Protein AF-A0A3A5VSU9-F1 (afdb_monomer_lite)

pLDDT: mean 84.57, std 18.32, range [30.72, 96.31]

Sequence (63 aa):
MVANSESTTTDTIELSLSWSEGGVAKEGIVVIELYPDDAPVHAENFKQLVSQGKYDGTKFHRV

Secondary structure (DSSP, 8-state):
--------S--EEEEEEEEEETTEEEEEEEEEE--TTT-HHHHHHHHHHHHTTTTTT---S--

Structure (mmCIF, N/CA/C/O backbone):
data_AF-A0A3A5VSU9-F1
#
_entry.id   AF-A0A3A5VSU9-F1
#
loop_
_atom_site.group_PDB
_atom_site.id
_atom_site.type_symbol
_atom_site.label_atom_id
_atom_site.label_alt_id
_atom_site.label_comp_id
_atom_site.label_asym_id
_atom_site.label_entity_id
_atom_site.label_seq_id
_atom_site.pdbx_PDB_ins_code
_atom_site.Cartn_x
_atom_site.Cartn_y
_atom_site.Cartn_z
_atom_site.occupancy
_atom_site.B_iso_or_equiv
_atom_site.auth_seq_id
_atom_site.auth_comp_id
_atom_site.auth_asym_id
_atom_site.auth_atom_id
_atom_site.pdbx_PDB_model_num
ATOM 1 N N . MET A 1 1 ? -0.758 13.952 21.985 1.00 39.47 1 MET A N 1
ATOM 2 C CA . MET A 1 1 ? -0.567 13.305 20.670 1.00 39.47 1 MET A CA 1
ATOM 3 C C . MET A 1 1 ? -1.815 13.598 19.862 1.00 39.47 1 MET A C 1
ATOM 5 O O . MET A 1 1 ? -2.896 13.280 20.334 1.00 39.47 1 MET A O 1
ATOM 9 N N . VAL A 1 2 ? -1.688 14.327 18.755 1.00 30.72 2 VAL A N 1
ATOM 10 C CA . VAL A 1 2 ? -2.831 14.702 17.912 1.00 30.72 2 VAL A CA 1
ATOM 11 C C . VAL A 1 2 ? -3.220 13.475 17.090 1.00 30.72 2 VAL A C 1
ATOM 13 O O . VAL A 1 2 ? -2.413 12.987 16.303 1.00 30.72 2 VAL A O 1
ATOM 16 N N . ALA A 1 3 ? -4.423 12.956 17.322 1.00 40.94 3 ALA A N 1
ATOM 17 C CA . ALA A 1 3 ? -5.039 11.935 16.488 1.00 40.94 3 ALA A CA 1
ATOM 18 C C . ALA A 1 3 ? -5.647 12.628 15.264 1.00 40.94 3 ALA A C 1
ATOM 20 O O . ALA A 1 3 ? -6.814 12.998 15.271 1.00 40.94 3 ALA A O 1
ATOM 21 N N . ASN A 1 4 ? -4.830 12.843 14.235 1.00 41.34 4 ASN A N 1
ATOM 22 C CA . ASN A 1 4 ? -5.337 13.132 12.903 1.00 41.34 4 ASN A CA 1
ATOM 23 C C . ASN A 1 4 ? -5.273 11.842 12.091 1.00 41.34 4 ASN A C 1
ATOM 25 O O . ASN A 1 4 ? -4.196 11.363 11.753 1.00 41.34 4 ASN A O 1
ATOM 29 N N . SER A 1 5 ? -6.429 11.307 11.742 1.00 40.56 5 SER A N 1
ATOM 30 C CA . SER A 1 5 ? -6.821 11.289 10.335 1.00 40.56 5 SER A CA 1
ATOM 31 C C . SER A 1 5 ? -8.304 10.974 10.302 1.00 40.56 5 SER A C 1
ATOM 33 O O . SER A 1 5 ? -8.755 9.956 10.822 1.00 40.56 5 SER A O 1
ATOM 35 N N . GLU A 1 6 ? -9.073 11.922 9.781 1.00 38.53 6 GLU A N 1
ATOM 36 C CA . GLU A 1 6 ? -10.469 11.690 9.458 1.00 38.53 6 GLU A CA 1
ATOM 37 C C . GLU A 1 6 ? -10.553 10.425 8.606 1.00 38.53 6 GLU A C 1
ATOM 39 O O . GLU A 1 6 ? -9.689 10.202 7.754 1.00 38.53 6 GLU A O 1
ATOM 44 N N . SER A 1 7 ? -11.555 9.581 8.859 1.00 41.62 7 SER A N 1
ATOM 45 C CA . SER A 1 7 ? -11.877 8.508 7.924 1.00 41.62 7 SER A CA 1
ATOM 46 C C . SER A 1 7 ? -12.107 9.167 6.575 1.00 41.62 7 SER A C 1
ATOM 48 O O . SER A 1 7 ? -13.124 9.821 6.368 1.00 41.62 7 SER A O 1
ATOM 50 N N . THR A 1 8 ? -11.142 9.047 5.670 1.00 43.22 8 THR A N 1
ATOM 51 C CA . THR A 1 8 ? -11.363 9.357 4.270 1.00 43.22 8 THR A CA 1
ATOM 52 C C . THR A 1 8 ? -12.461 8.400 3.835 1.00 43.22 8 THR A C 1
ATOM 54 O O . THR A 1 8 ? -12.233 7.193 3.783 1.00 43.22 8 THR A O 1
ATOM 57 N N . THR A 1 9 ? -13.665 8.929 3.615 1.00 55.41 9 THR A N 1
ATOM 58 C CA . THR A 1 9 ? -14.912 8.244 3.213 1.00 55.41 9 THR A CA 1
ATOM 59 C C . THR A 1 9 ? -14.817 7.592 1.828 1.00 55.41 9 THR A C 1
ATOM 61 O O . THR A 1 9 ? -15.807 7.442 1.121 1.00 55.41 9 THR A O 1
ATOM 64 N N . THR A 1 10 ? -13.614 7.232 1.407 1.00 62.47 10 THR A N 1
ATOM 65 C CA . THR A 1 10 ? -13.355 6.592 0.138 1.00 62.47 10 THR A CA 1
ATOM 66 C C . THR A 1 10 ? -12.593 5.322 0.448 1.00 62.47 10 THR A C 1
ATOM 68 O O . THR A 1 10 ? -11.426 5.354 0.836 1.00 62.47 10 THR A O 1
ATOM 71 N N . ASP A 1 11 ? -13.247 4.186 0.248 1.00 84.88 11 ASP A N 1
ATOM 72 C CA . ASP A 1 11 ? -12.610 2.872 0.266 1.00 84.88 11 ASP A CA 1
ATOM 73 C C . ASP A 1 11 ? -11.776 2.639 -1.002 1.00 84.88 11 ASP A C 1
ATOM 75 O O . ASP A 1 11 ? -11.570 1.516 -1.435 1.00 84.88 11 ASP A O 1
ATOM 79 N N . THR A 1 12 ? -11.267 3.708 -1.610 1.00 89.88 12 THR A N 1
ATOM 80 C CA . THR A 1 12 ? -10.466 3.681 -2.825 1.00 89.88 12 THR A CA 1
ATOM 81 C C . THR A 1 12 ? -9.069 4.200 -2.522 1.00 89.88 12 THR A C 1
ATOM 83 O O . THR A 1 12 ? -8.906 5.272 -1.941 1.00 89.88 12 THR A O 1
ATOM 86 N N . ILE A 1 13 ? -8.061 3.440 -2.938 1.00 89.75 13 ILE A N 1
ATOM 87 C CA . I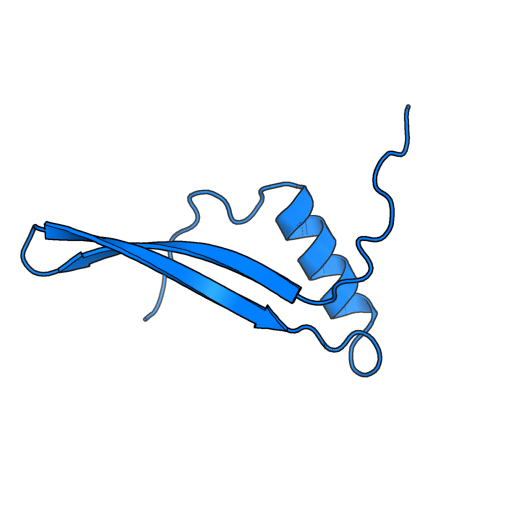LE A 1 13 ? -6.643 3.740 -2.773 1.00 89.75 13 ILE A CA 1
ATOM 88 C C . ILE A 1 13 ? -5.996 3.847 -4.151 1.00 89.75 13 ILE A C 1
ATOM 90 O O . ILE A 1 13 ? -6.126 2.946 -4.977 1.00 89.75 13 ILE A O 1
ATOM 94 N N . GLU A 1 14 ? -5.258 4.927 -4.381 1.00 91.19 14 GLU A N 1
ATOM 95 C CA . GLU A 1 14 ? -4.433 5.098 -5.575 1.00 91.19 14 GLU A CA 1
ATOM 96 C C . GLU A 1 14 ? -2.993 4.665 -5.285 1.00 91.19 14 GLU A C 1
ATOM 98 O O . GLU A 1 14 ? -2.343 5.176 -4.374 1.00 91.19 14 GLU A O 1
ATOM 103 N N . LEU A 1 15 ? -2.480 3.722 -6.071 1.00 91.38 15 LEU A N 1
ATOM 104 C CA . LEU A 1 15 ? -1.086 3.297 -6.050 1.00 91.38 15 LEU A CA 1
ATOM 105 C C . LEU A 1 15 ? -0.373 3.833 -7.288 1.00 91.38 15 LEU A C 1
ATOM 107 O O . LEU A 1 15 ? -0.703 3.460 -8.414 1.00 91.38 15 LEU A O 1
ATOM 111 N N . SER A 1 16 ? 0.637 4.674 -7.075 1.00 92.69 16 SER A N 1
ATOM 112 C CA . SER A 1 16 ? 1.554 5.086 -8.137 1.00 92.69 16 SER A CA 1
ATOM 113 C C . SER A 1 16 ? 2.615 4.010 -8.348 1.00 92.69 16 SER A C 1
ATOM 115 O O . SER A 1 16 ? 3.335 3.634 -7.421 1.00 92.69 16 SER A O 1
ATOM 117 N N . LEU A 1 17 ? 2.701 3.496 -9.570 1.00 92.69 17 LEU A N 1
ATOM 118 C CA . LEU A 1 17 ? 3.644 2.467 -9.978 1.00 92.69 17 LEU A CA 1
ATOM 119 C C . LEU A 1 17 ? 4.633 3.033 -10.981 1.00 92.69 17 LEU A C 1
ATOM 121 O O . LEU A 1 17 ? 4.253 3.760 -11.895 1.00 92.69 17 LEU A O 1
ATOM 125 N N . SER A 1 18 ? 5.888 2.611 -10.864 1.00 93.38 18 SER A N 1
ATOM 126 C CA . SER A 1 18 ? 6.913 2.841 -11.874 1.00 93.38 18 SER A CA 1
ATOM 127 C C . SER A 1 18 ? 7.544 1.522 -12.308 1.00 93.38 18 SER A C 1
ATOM 129 O O . SER A 1 18 ? 7.753 0.608 -11.507 1.00 93.38 18 SER A O 1
ATOM 131 N N . TRP A 1 19 ? 7.827 1.398 -13.601 1.00 94.06 19 TRP A N 1
ATOM 132 C CA . TRP A 1 19 ? 8.522 0.245 -14.170 1.00 94.06 19 TRP A CA 1
ATOM 133 C C . TRP A 1 19 ? 9.410 0.671 -15.337 1.00 94.06 19 TRP A C 1
ATOM 135 O O . TRP A 1 19 ? 9.345 1.801 -15.816 1.00 94.06 19 TRP A O 1
ATOM 145 N N . SER A 1 20 ? 10.284 -0.224 -15.792 1.00 94.06 20 SER A N 1
ATOM 146 C CA . SER A 1 20 ? 11.115 0.011 -16.973 1.00 94.06 20 SER A CA 1
ATOM 147 C C . SER A 1 20 ? 10.829 -1.038 -18.033 1.00 94.06 20 SER A C 1
ATOM 149 O O . SER A 1 20 ? 10.867 -2.234 -17.757 1.00 94.06 20 SER A O 1
ATOM 151 N N . GLU A 1 21 ? 10.574 -0.586 -1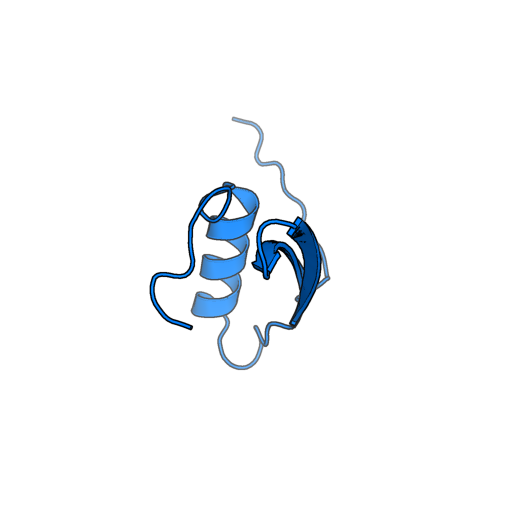9.253 1.00 93.62 21 GLU A N 1
ATOM 152 C CA . GLU A 1 21 ? 10.337 -1.437 -20.416 1.00 93.62 21 GLU A CA 1
ATOM 153 C C . GLU A 1 21 ? 11.322 -1.027 -21.511 1.00 93.62 21 GLU A C 1
ATOM 155 O O . GLU A 1 21 ? 11.364 0.135 -21.912 1.00 93.62 21 GLU A O 1
ATOM 160 N N . GLY A 1 22 ? 12.186 -1.951 -21.944 1.00 92.88 22 GLY A N 1
ATOM 161 C CA . GLY A 1 22 ? 13.201 -1.661 -22.966 1.00 92.88 22 GLY A CA 1
ATOM 162 C C . GLY A 1 22 ? 14.201 -0.556 -22.587 1.00 92.88 22 GLY A C 1
ATOM 163 O O . GLY A 1 22 ? 14.725 0.112 -23.471 1.00 92.88 22 GLY A O 1
ATOM 164 N N . GLY A 1 23 ? 14.448 -0.329 -21.291 1.00 92.94 23 GLY A N 1
ATOM 165 C CA . GLY A 1 23 ? 15.335 0.738 -20.801 1.00 92.94 23 GLY A CA 1
ATOM 166 C C . GLY A 1 23 ? 14.677 2.117 -20.673 1.00 92.94 23 GLY A C 1
ATOM 167 O O . GLY A 1 23 ? 15.349 3.073 -20.294 1.00 92.94 23 GLY A O 1
ATOM 168 N N . VAL A 1 24 ? 13.373 2.227 -20.942 1.00 95.94 24 VAL A N 1
ATOM 169 C CA . VAL A 1 24 ? 12.596 3.461 -20.770 1.00 95.94 24 VAL A CA 1
ATOM 170 C C . VAL A 1 24 ? 11.781 3.375 -19.481 1.00 95.94 24 VAL A C 1
ATOM 172 O O . VAL A 1 24 ? 11.065 2.394 -19.271 1.00 95.94 24 VAL A O 1
ATOM 175 N N . ALA A 1 25 ? 11.883 4.393 -18.623 1.00 95.19 25 ALA A N 1
ATOM 176 C CA . ALA A 1 25 ? 11.071 4.507 -17.414 1.00 95.19 25 ALA A CA 1
ATOM 177 C C . ALA A 1 25 ? 9.621 4.869 -17.765 1.00 95.19 25 ALA A C 1
ATOM 179 O O . ALA A 1 25 ? 9.370 5.753 -18.586 1.00 95.19 25 ALA A O 1
ATOM 180 N N . LYS A 1 26 ? 8.677 4.174 -17.138 1.00 96.31 26 LYS A N 1
ATOM 181 C CA . LYS A 1 26 ? 7.235 4.369 -17.269 1.00 96.31 26 LYS A CA 1
ATOM 182 C C . LYS A 1 26 ? 6.607 4.485 -15.890 1.00 96.31 26 LYS A C 1
ATOM 184 O O . LYS A 1 26 ? 7.123 3.924 -14.923 1.00 96.31 26 LYS A O 1
ATOM 189 N N . GLU A 1 27 ? 5.482 5.184 -15.836 1.00 95.62 27 GLU A N 1
ATOM 190 C CA . GLU A 1 27 ? 4.691 5.392 -14.628 1.00 95.62 27 GLU A CA 1
ATOM 191 C C . GLU A 1 27 ? 3.207 5.163 -14.927 1.00 95.62 27 GLU A C 1
ATOM 193 O O . GLU A 1 27 ? 2.760 5.299 -16.070 1.00 95.62 27 GLU A O 1
ATOM 198 N N . GLY A 1 28 ? 2.441 4.802 -13.904 1.00 93.94 28 GLY A N 1
ATOM 199 C CA . GLY A 1 28 ? 1.005 4.586 -14.011 1.00 93.94 28 GLY A CA 1
ATOM 200 C C . GLY A 1 28 ? 0.333 4.560 -12.646 1.00 93.94 28 GLY A C 1
ATOM 201 O O . GLY A 1 28 ? 0.970 4.260 -11.640 1.00 93.94 28 GLY A O 1
ATOM 202 N N . ILE A 1 29 ? -0.961 4.872 -12.620 1.00 93.38 29 ILE A N 1
ATOM 203 C CA . ILE A 1 29 ? -1.775 4.850 -11.403 1.00 93.38 29 ILE A CA 1
ATOM 20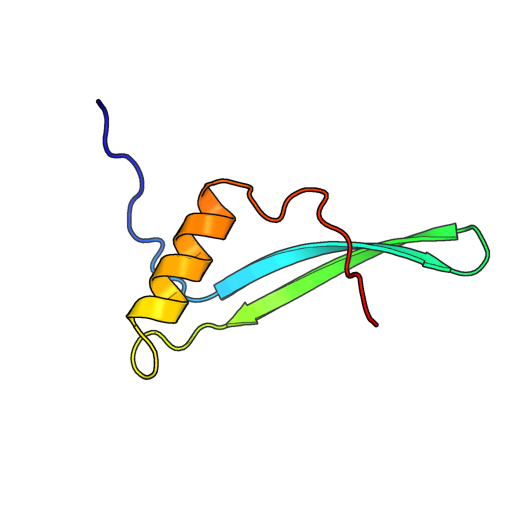4 C C . ILE A 1 29 ? -2.683 3.626 -11.453 1.00 93.38 29 ILE A C 1
ATOM 206 O O . ILE A 1 29 ? -3.387 3.403 -12.437 1.00 93.38 29 ILE A O 1
ATOM 210 N N . VAL A 1 30 ? -2.668 2.845 -10.379 1.00 90.81 30 VAL A N 1
ATOM 211 C CA . VAL A 1 30 ? -3.602 1.745 -10.148 1.00 90.81 30 VAL A CA 1
ATOM 212 C C . VAL A 1 30 ? -4.563 2.160 -9.051 1.00 90.81 30 VAL A C 1
ATOM 214 O O . VAL A 1 30 ? -4.145 2.531 -7.960 1.00 90.81 30 VAL A O 1
ATOM 217 N N . VAL A 1 31 ? -5.854 2.071 -9.342 1.00 91.44 31 VAL A N 1
ATOM 218 C CA . VAL A 1 31 ? -6.920 2.382 -8.393 1.00 91.44 31 VAL A CA 1
ATOM 219 C C . VAL A 1 31 ? -7.439 1.072 -7.807 1.00 91.44 31 VAL A C 1
ATOM 221 O O . VAL A 1 31 ? -7.839 0.178 -8.552 1.00 91.44 31 VAL A O 1
ATOM 224 N N . ILE A 1 32 ? -7.406 0.946 -6.483 1.00 91.19 32 ILE A N 1
ATOM 225 C CA . ILE A 1 32 ? -7.887 -0.221 -5.741 1.00 91.19 32 ILE A CA 1
ATOM 226 C C . ILE A 1 32 ? -9.098 0.194 -4.920 1.00 91.19 32 ILE A C 1
ATOM 228 O O . ILE A 1 32 ? -8.986 1.073 -4.075 1.00 91.19 32 ILE A O 1
ATOM 232 N N . GLU A 1 33 ? -10.224 -0.478 -5.125 1.00 93.56 33 GLU A N 1
ATOM 233 C CA . GLU A 1 33 ? -11.403 -0.375 -4.266 1.00 93.56 33 GLU A CA 1
ATOM 234 C C . GLU A 1 33 ? -11.384 -1.485 -3.203 1.00 93.56 33 GLU A C 1
ATOM 236 O O . GLU A 1 33 ? -11.071 -2.643 -3.489 1.00 93.56 33 GLU A O 1
ATOM 241 N N . LEU A 1 34 ? -11.684 -1.116 -1.963 1.00 92.75 34 LEU A N 1
ATOM 242 C CA . LEU A 1 34 ? -11.756 -1.976 -0.793 1.00 92.75 34 LEU A CA 1
ATOM 243 C C . LEU A 1 34 ? -13.223 -2.191 -0.418 1.00 92.75 34 LEU A C 1
ATOM 245 O O . LEU A 1 34 ? -14.052 -1.301 -0.559 1.00 92.75 34 LEU A O 1
ATOM 249 N N . TYR A 1 35 ? -13.514 -3.364 0.136 1.00 93.12 35 TYR A N 1
ATOM 250 C CA . TYR A 1 35 ? -14.856 -3.752 0.566 1.00 93.12 35 TYR A CA 1
ATOM 251 C C . TYR A 1 35 ? -14.866 -3.929 2.092 1.00 93.12 35 TYR A C 1
ATOM 253 O O . TYR A 1 35 ? -14.727 -5.056 2.581 1.00 93.12 35 TYR A O 1
ATOM 261 N N . PRO A 1 36 ? -14.947 -2.840 2.883 1.00 90.62 36 PRO A N 1
ATOM 262 C CA . PRO A 1 36 ? -14.931 -2.938 4.343 1.00 90.62 36 PRO A CA 1
ATOM 263 C C . PRO A 1 36 ? -16.169 -3.646 4.901 1.00 90.62 36 PRO A C 1
ATOM 265 O O . PRO A 1 36 ? -16.080 -4.214 5.984 1.00 90.62 36 PRO A O 1
ATOM 268 N N . ASP A 1 37 ? -17.285 -3.657 4.171 1.00 92.44 37 ASP A N 1
ATOM 269 C CA . ASP A 1 37 ? -18.499 -4.371 4.583 1.00 92.44 37 ASP A CA 1
ATOM 270 C C . ASP A 1 37 ? -18.285 -5.894 4.603 1.00 92.44 37 ASP A C 1
ATOM 272 O O . ASP A 1 37 ? -18.769 -6.579 5.505 1.00 92.44 37 ASP A O 1
ATOM 276 N N . ASP A 1 38 ? -17.493 -6.415 3.661 1.00 94.81 38 ASP A N 1
ATOM 277 C CA . ASP A 1 38 ? -17.174 -7.843 3.564 1.00 94.81 38 ASP A CA 1
ATOM 278 C C . ASP A 1 38 ? -15.948 -8.227 4.410 1.00 94.81 38 ASP A C 1
ATOM 280 O O . ASP A 1 38 ? -15.877 -9.323 4.971 1.00 94.81 38 ASP A O 1
ATOM 284 N N . ALA A 1 39 ? -14.954 -7.335 4.499 1.00 93.88 39 ALA A N 1
ATOM 285 C CA . ALA A 1 39 ? -13.671 -7.600 5.147 1.00 93.88 39 ALA A CA 1
ATOM 286 C C . ALA A 1 39 ? -13.155 -6.387 5.954 1.00 93.88 39 ALA A C 1
ATOM 288 O O . ALA A 1 39 ? -12.099 -5.827 5.630 1.00 93.88 39 ALA A O 1
ATOM 289 N N . PRO A 1 40 ? -13.837 -6.001 7.049 1.00 91.31 40 PRO A N 1
ATOM 290 C CA . PRO A 1 40 ? -13.593 -4.733 7.743 1.00 91.31 40 PRO A CA 1
ATOM 291 C C . PRO A 1 40 ? -12.168 -4.615 8.287 1.00 91.31 40 PRO A C 1
ATOM 293 O O . PRO A 1 40 ? -11.490 -3.613 8.065 1.00 91.31 40 PRO A O 1
ATOM 296 N N . VAL A 1 41 ? -11.669 -5.676 8.929 1.00 95.25 41 VAL A N 1
ATOM 297 C CA . VAL A 1 41 ? -10.333 -5.687 9.550 1.00 95.25 41 VAL A CA 1
ATOM 298 C C . VAL A 1 41 ? -9.221 -5.635 8.499 1.00 95.25 41 VAL A C 1
ATOM 300 O O . VAL A 1 41 ? -8.201 -4.977 8.695 1.00 95.25 41 VAL A O 1
ATOM 303 N N . HIS A 1 42 ? -9.404 -6.310 7.362 1.00 95.00 42 HIS A N 1
ATOM 304 C CA . HIS A 1 42 ? -8.410 -6.304 6.290 1.00 95.00 42 HIS A CA 1
ATOM 305 C C . HIS A 1 42 ? -8.374 -4.958 5.567 1.00 95.00 42 HIS A C 1
ATOM 307 O O . HIS A 1 42 ? -7.284 -4.433 5.335 1.00 95.00 42 HIS A O 1
ATOM 313 N N . ALA A 1 43 ? -9.544 -4.388 5.263 1.00 92.44 43 ALA A N 1
ATOM 314 C CA . ALA A 1 43 ? -9.654 -3.071 4.651 1.00 92.44 43 ALA A CA 1
ATOM 315 C C . ALA A 1 43 ? -9.043 -1.989 5.553 1.00 92.44 43 ALA A C 1
ATOM 317 O O . ALA A 1 43 ? -8.255 -1.171 5.084 1.00 92.44 43 ALA A O 1
ATOM 318 N N . GLU A 1 44 ? -9.341 -2.010 6.855 1.00 92.62 44 GLU A N 1
ATOM 319 C CA . GLU A 1 44 ? -8.759 -1.070 7.814 1.00 92.62 44 GLU A CA 1
ATOM 320 C C . GLU A 1 44 ? -7.235 -1.215 7.912 1.00 92.62 44 GLU A C 1
ATOM 322 O O . GLU A 1 44 ? -6.517 -0.225 7.775 1.00 92.62 44 GLU A O 1
ATOM 327 N N . ASN A 1 45 ? -6.723 -2.437 8.084 1.00 94.88 45 ASN A N 1
ATOM 328 C CA . ASN A 1 45 ? -5.281 -2.667 8.169 1.00 94.88 45 ASN A CA 1
ATOM 329 C C . ASN A 1 45 ? -4.556 -2.210 6.893 1.00 94.88 45 ASN A C 1
ATOM 331 O O . ASN A 1 45 ? -3.504 -1.580 6.970 1.00 94.88 45 ASN A O 1
ATOM 335 N N . PHE A 1 46 ? -5.125 -2.474 5.713 1.00 93.50 46 PHE A N 1
ATOM 336 C CA . PHE A 1 46 ? -4.551 -2.002 4.455 1.00 93.50 46 PHE A CA 1
ATOM 337 C C . PHE A 1 46 ? -4.522 -0.468 4.389 1.00 93.50 46 PHE A C 1
ATOM 339 O O . PHE A 1 46 ? -3.467 0.104 4.114 1.00 93.50 46 PHE A O 1
ATOM 346 N N . LYS A 1 47 ? -5.631 0.203 4.737 1.00 91.19 47 LYS A N 1
ATOM 347 C CA . LYS A 1 47 ? -5.705 1.674 4.820 1.00 91.19 47 LYS A CA 1
ATOM 348 C C . LYS A 1 47 ? -4.649 2.249 5.769 1.00 91.19 47 LYS A C 1
ATOM 350 O O . LYS A 1 47 ? -3.991 3.229 5.428 1.00 91.19 47 LYS A O 1
ATOM 355 N N . GLN A 1 48 ? -4.433 1.620 6.925 1.00 93.38 48 GLN A N 1
ATOM 356 C CA . GLN A 1 48 ? -3.412 2.040 7.890 1.00 93.38 48 GLN A CA 1
ATOM 357 C C . GLN A 1 48 ? -1.982 1.863 7.363 1.00 93.38 48 GLN A C 1
ATOM 359 O O . GLN A 1 48 ? -1.139 2.734 7.563 1.00 93.38 48 GLN A O 1
ATOM 364 N N . LEU A 1 49 ? -1.682 0.750 6.692 1.00 94.25 49 LEU A N 1
ATOM 365 C CA . LEU A 1 49 ? -0.356 0.523 6.111 1.00 94.25 49 LEU A CA 1
ATOM 366 C C . LEU A 1 49 ? -0.056 1.527 4.989 1.00 94.25 49 LEU A C 1
ATOM 368 O O . LEU A 1 49 ? 1.065 2.034 4.908 1.00 94.25 49 LEU A O 1
ATOM 372 N N . VAL A 1 50 ? -1.060 1.851 4.169 1.00 92.12 50 VAL A N 1
ATOM 373 C CA . VAL A 1 50 ? -0.965 2.875 3.119 1.00 92.12 50 VAL A CA 1
ATOM 374 C C . VAL A 1 50 ? -0.742 4.260 3.724 1.00 92.12 50 VAL A C 1
ATOM 376 O O . VAL A 1 50 ? 0.202 4.938 3.333 1.00 92.12 50 VAL A O 1
ATOM 379 N N . SER A 1 51 ? -1.539 4.673 4.717 1.00 88.69 51 SER A N 1
ATOM 380 C CA . SER A 1 51 ? -1.396 6.000 5.341 1.00 88.69 51 SER A CA 1
ATOM 381 C C . SER A 1 51 ? -0.065 6.183 6.078 1.00 88.69 51 SER A C 1
ATOM 383 O O . SER A 1 51 ? 0.436 7.298 6.202 1.00 88.69 51 SER A O 1
ATOM 385 N N . GLN A 1 52 ? 0.541 5.084 6.533 1.00 93.00 52 GLN A N 1
ATOM 386 C CA . GLN A 1 52 ? 1.877 5.062 7.127 1.00 93.00 52 GLN A CA 1
ATOM 387 C C . GLN A 1 52 ? 3.014 5.004 6.087 1.00 93.00 52 GLN A C 1
ATOM 389 O O . GLN A 1 52 ? 4.176 4.889 6.485 1.00 93.00 52 GLN A O 1
ATOM 394 N N . GLY A 1 53 ? 2.708 5.022 4.784 1.00 90.69 53 GLY A N 1
ATOM 395 C CA . GLY A 1 53 ? 3.695 4.946 3.701 1.00 90.69 53 GLY A CA 1
ATOM 396 C C . GLY A 1 53 ? 4.442 3.611 3.637 1.00 90.69 53 GLY A C 1
ATOM 397 O O . GLY A 1 53 ? 5.553 3.536 3.120 1.00 90.69 53 GLY A O 1
ATOM 398 N N . LYS A 1 54 ? 3.885 2.523 4.193 1.00 93.31 54 LYS A N 1
ATOM 399 C CA . LYS A 1 54 ? 4.588 1.226 4.280 1.00 93.31 54 LYS A CA 1
ATOM 400 C C . LYS A 1 54 ? 4.807 0.557 2.926 1.00 93.31 54 LYS A C 1
ATOM 402 O O . LYS A 1 54 ? 5.668 -0.313 2.828 1.00 93.31 54 LYS A O 1
ATOM 407 N N . TYR A 1 55 ? 4.043 0.948 1.911 1.00 92.50 55 TYR A N 1
ATOM 408 C CA . TYR A 1 55 ? 4.177 0.443 0.546 1.00 92.50 55 TYR A CA 1
ATOM 409 C C . TYR A 1 55 ? 5.054 1.337 -0.343 1.00 92.50 55 TYR A C 1
ATOM 411 O O . TYR A 1 55 ? 5.440 0.908 -1.432 1.00 92.50 55 TYR A O 1
ATOM 419 N N . ASP A 1 56 ? 5.447 2.524 0.123 1.00 91.81 56 ASP A N 1
ATOM 420 C CA . ASP A 1 56 ? 6.261 3.457 -0.655 1.00 91.81 56 ASP A CA 1
ATOM 421 C C . ASP A 1 56 ? 7.642 2.855 -0.938 1.00 91.81 56 ASP A C 1
ATOM 423 O O . ASP A 1 56 ? 8.331 2.350 -0.049 1.00 91.81 56 ASP A O 1
ATOM 427 N N . GLY A 1 57 ? 8.045 2.855 -2.211 1.00 90.25 57 GLY A N 1
ATOM 428 C CA . GLY A 1 57 ? 9.309 2.255 -2.652 1.00 90.25 57 GLY A CA 1
ATOM 429 C C . GLY A 1 57 ? 9.368 0.723 -2.552 1.00 90.25 57 GLY A C 1
ATOM 430 O O . GLY A 1 57 ? 10.412 0.132 -2.844 1.00 90.25 57 GLY A O 1
ATOM 431 N N . THR A 1 58 ? 8.269 0.060 -2.177 1.00 93.31 58 THR A N 1
ATOM 432 C CA . THR A 1 58 ? 8.188 -1.403 -2.170 1.00 93.31 58 THR A CA 1
ATOM 433 C C . THR A 1 58 ? 8.074 -1.924 -3.600 1.00 93.31 58 THR A C 1
ATOM 435 O O . THR A 1 58 ? 7.275 -1.442 -4.399 1.00 93.31 58 THR A O 1
ATOM 438 N N . LYS A 1 59 ? 8.875 -2.938 -3.936 1.00 91.81 59 LYS A N 1
ATOM 439 C CA . LYS A 1 59 ? 8.842 -3.584 -5.254 1.00 91.81 59 LYS A CA 1
ATOM 440 C C . LYS A 1 59 ? 7.879 -4.767 -5.247 1.00 91.81 59 LYS A C 1
ATOM 442 O O . LYS A 1 59 ? 7.811 -5.518 -4.271 1.00 91.81 59 LYS A O 1
ATOM 447 N N . PHE A 1 60 ? 7.209 -4.997 -6.372 1.00 89.00 60 PHE A N 1
ATOM 448 C CA . PHE A 1 60 ? 6.524 -6.264 -6.609 1.00 89.00 60 PHE A CA 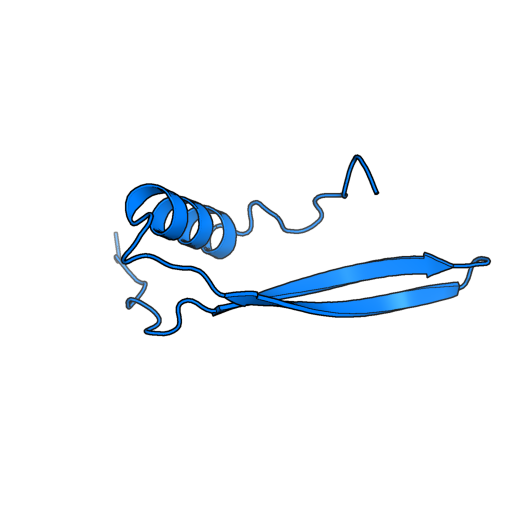1
ATOM 449 C C . PHE A 1 60 ? 7.571 -7.356 -6.823 1.00 89.00 60 PHE A C 1
ATOM 451 O O . PHE A 1 60 ? 8.303 -7.356 -7.808 1.00 89.00 60 PHE A O 1
ATOM 458 N N . HIS A 1 61 ? 7.661 -8.281 -5.869 1.00 90.25 61 HIS A N 1
ATOM 459 C CA . HIS A 1 61 ? 8.615 -9.393 -5.917 1.00 90.25 61 HIS A CA 1
AT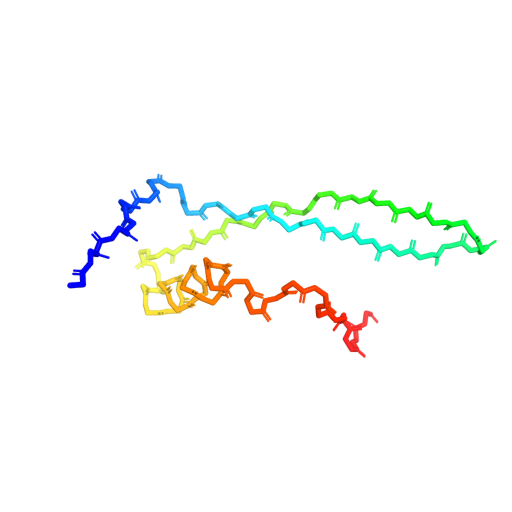OM 460 C C . HIS A 1 61 ? 8.223 -10.455 -6.954 1.00 90.25 61 HIS A C 1
ATOM 462 O O . HIS A 1 61 ? 9.052 -11.272 -7.348 1.00 90.25 61 HIS A O 1
ATOM 468 N N . ARG A 1 62 ? 6.956 -10.449 -7.381 1.00 90.44 62 ARG A N 1
ATOM 469 C CA . ARG A 1 62 ? 6.399 -11.352 -8.382 1.00 90.44 62 ARG A CA 1
ATOM 470 C C . ARG A 1 62 ? 5.390 -10.596 -9.242 1.00 90.44 62 ARG A C 1
ATOM 472 O O . ARG A 1 62 ? 4.514 -9.932 -8.689 1.00 90.44 62 ARG A O 1
ATOM 479 N N . VAL A 1 63 ? 5.539 -10.734 -10.557 1.00 84.50 63 VAL A N 1
ATOM 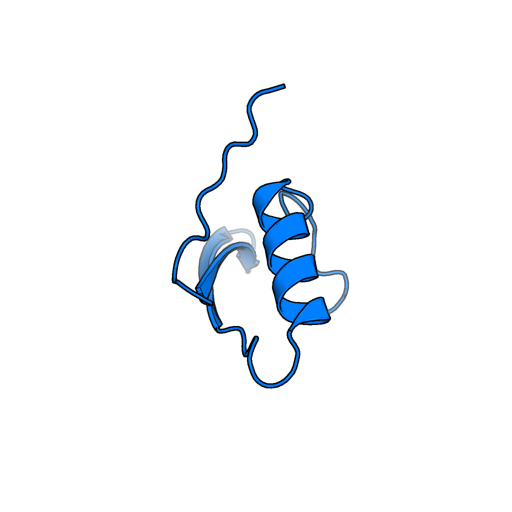480 C CA . VAL A 1 63 ? 4.672 -10.195 -11.616 1.00 84.50 63 VAL A CA 1
ATOM 481 C C . VAL A 1 63 ? 4.301 -11.341 -12.544 1.00 84.50 63 VAL A C 1
ATOM 483 O O . VAL A 1 63 ? 5.186 -12.202 -12.764 1.00 84.50 63 VAL A O 1
#

Foldseek 3Di:
DDDDDDPPPFQKDKDWDWDDDPNDIDIDIDIDHDDCVVPVPVSVVVVVCVVVCVCPPPDDPDD

Radius of gyration: 14.57 Å; chains: 1; bounding box: 34×26×44 Å